Protein AF-A0A7C5SNJ4-F1 (afdb_monomer_lite)

Sequence (93 aa):
MHESEEALAKQPGEVVARPVPVSAEEEVIRKELEAIFLDLLASAQKLSYELATLEVKDNYTREELKDLLNAGRDVVANVKRMHKFLERHAKRR

Foldseek 3Di:
DDDDPPPPPDDPDPPPVDPDPQPPVNVVLVVLLVVLVVQLVVLVVQLVVLVVPQDDDPDDDCVSCVSNVVSVVSNVVSVVVNVVSCVVVVVVD

Secondary structure (DSSP, 8-state):
-----------------PPP---HHHHHHHHHHHHHHHHHHHHHHHHHHHHHH----S---TTTTHHHHHHHHHHHHHHHHHHHHHHHHGGG-

pLDDT: mean 84.14, std 19.25, range [41.75, 98.56]

Radius of gyration: 25.73 Å; chains: 1; bounding box: 78×56×42 Å

Structure (mmCIF, N/CA/C/O backbone):
data_AF-A0A7C5SNJ4-F1
#
_entry.id   AF-A0A7C5SNJ4-F1
#
loop_
_atom_site.group_PDB
_atom_site.id
_atom_site.type_symbol
_atom_site.label_atom_id
_atom_site.label_alt_id
_atom_site.la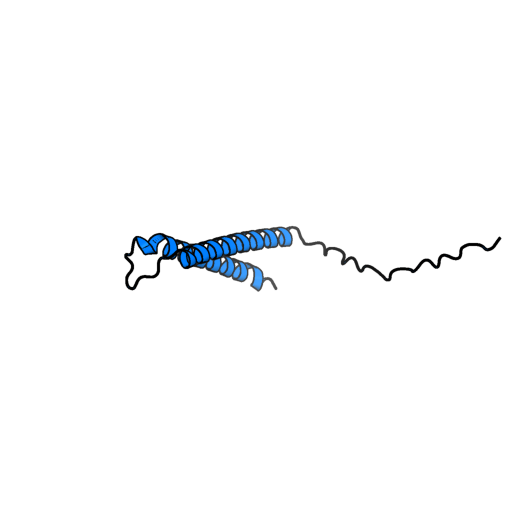bel_comp_id
_atom_site.label_asym_id
_atom_site.label_entity_id
_atom_site.label_seq_id
_atom_site.pdbx_PDB_ins_code
_atom_site.Cartn_x
_atom_site.Cartn_y
_atom_site.Cartn_z
_atom_site.occupancy
_atom_site.B_iso_or_equiv
_atom_site.auth_seq_id
_atom_site.auth_comp_id
_atom_site.auth_asym_id
_atom_site.auth_atom_id
_atom_site.pdbx_PDB_model_num
ATOM 1 N N . MET A 1 1 ? 56.271 -46.524 9.628 1.00 45.72 1 MET A N 1
ATOM 2 C CA . MET A 1 1 ? 56.337 -45.780 8.356 1.00 45.72 1 MET A CA 1
ATOM 3 C C . MET A 1 1 ? 55.186 -46.273 7.493 1.00 45.72 1 MET A C 1
ATOM 5 O O . MET A 1 1 ? 55.377 -47.176 6.697 1.00 45.72 1 MET A O 1
ATOM 9 N N . HIS A 1 2 ? 53.980 -45.769 7.744 1.00 41.75 2 HIS A N 1
ATOM 10 C CA . HIS A 1 2 ? 52.856 -45.914 6.825 1.00 41.75 2 HIS A CA 1
ATOM 11 C C . HIS A 1 2 ? 52.304 -44.513 6.637 1.00 41.75 2 HIS A C 1
ATOM 13 O O . HIS A 1 2 ? 51.865 -43.877 7.593 1.00 41.75 2 HIS A O 1
ATOM 19 N N . GLU A 1 3 ? 52.534 -44.017 5.430 1.00 44.62 3 GLU A N 1
ATOM 20 C CA . GLU A 1 3 ? 52.228 -42.676 4.976 1.00 44.62 3 GLU A CA 1
ATOM 21 C C . GLU A 1 3 ? 50.717 -42.493 4.853 1.00 44.62 3 GLU A C 1
ATOM 23 O O . GLU A 1 3 ? 49.975 -43.398 4.473 1.00 44.62 3 GLU A O 1
ATOM 28 N N . SER A 1 4 ? 50.289 -41.299 5.237 1.00 49.38 4 SER A N 1
ATOM 29 C CA . SER A 1 4 ? 48.927 -40.800 5.201 1.00 49.38 4 SER A CA 1
ATOM 30 C C . SER A 1 4 ? 48.464 -40.595 3.756 1.00 49.38 4 SER A C 1
ATOM 32 O O . SER A 1 4 ? 48.886 -39.642 3.107 1.00 49.38 4 SER A O 1
ATOM 34 N N . GLU A 1 5 ? 47.552 -41.431 3.262 1.00 46.47 5 GLU A N 1
ATOM 35 C CA . GLU A 1 5 ? 46.740 -41.107 2.083 1.00 46.47 5 GLU A CA 1
ATOM 36 C C . GLU A 1 5 ? 45.385 -40.565 2.545 1.00 46.47 5 GLU A C 1
ATOM 38 O O . GLU A 1 5 ? 44.373 -41.262 2.622 1.00 46.47 5 GLU A O 1
ATOM 43 N N . GLU A 1 6 ? 45.383 -39.282 2.897 1.00 51.81 6 GLU A N 1
ATOM 44 C CA . GLU A 1 6 ? 44.163 -38.505 3.066 1.00 51.81 6 GLU A CA 1
ATOM 45 C C . GLU A 1 6 ? 43.600 -38.229 1.665 1.00 51.81 6 GLU A C 1
ATOM 47 O O . GLU A 1 6 ? 44.075 -37.369 0.920 1.00 51.81 6 GLU A O 1
ATOM 52 N N . ALA A 1 7 ? 42.627 -39.047 1.261 1.00 47.88 7 ALA A N 1
ATOM 53 C CA . ALA A 1 7 ? 41.924 -38.914 -0.004 1.00 47.88 7 ALA A CA 1
ATOM 54 C C . ALA A 1 7 ? 41.194 -37.561 -0.052 1.00 47.88 7 ALA A C 1
ATOM 56 O O . ALA A 1 7 ? 40.108 -37.388 0.501 1.00 47.88 7 ALA A O 1
ATOM 57 N N . LEU A 1 8 ? 41.818 -36.598 -0.731 1.00 45.66 8 LEU A N 1
ATOM 58 C CA . LEU A 1 8 ? 41.294 -35.270 -1.016 1.00 45.66 8 LEU A CA 1
ATOM 59 C C . LEU A 1 8 ? 40.029 -35.393 -1.883 1.00 45.66 8 LEU A C 1
ATOM 61 O O . LEU A 1 8 ? 40.086 -35.449 -3.115 1.00 45.66 8 LEU A O 1
ATOM 65 N N . ALA A 1 9 ? 38.871 -35.460 -1.228 1.00 48.16 9 ALA A N 1
ATOM 66 C CA . ALA A 1 9 ? 37.569 -35.415 -1.870 1.00 48.16 9 ALA A CA 1
ATOM 67 C C . ALA A 1 9 ? 37.405 -34.067 -2.593 1.00 48.16 9 ALA A C 1
ATOM 69 O O . ALA A 1 9 ? 37.124 -33.035 -1.984 1.00 48.16 9 ALA A O 1
ATOM 70 N N . LYS A 1 10 ? 37.597 -34.075 -3.916 1.00 52.81 10 LYS A N 1
ATOM 71 C CA . LYS A 1 10 ? 37.240 -32.965 -4.804 1.00 52.81 10 LYS A CA 1
ATOM 72 C C . LYS A 1 10 ? 35.732 -32.732 -4.700 1.00 52.81 10 LYS A C 1
ATOM 74 O O . LYS A 1 10 ? 34.951 -33.507 -5.248 1.00 52.81 10 LYS A O 1
ATOM 79 N N . GLN A 1 11 ? 35.328 -31.674 -4.001 1.00 55.03 11 GLN A N 1
ATOM 80 C CA . GLN A 1 11 ? 33.949 -31.193 -4.045 1.00 55.03 11 GLN A CA 1
ATOM 81 C C . GLN A 1 11 ? 33.594 -30.838 -5.501 1.00 55.03 11 GLN A C 1
ATOM 83 O O . GLN A 1 11 ? 34.365 -30.127 -6.157 1.00 55.03 11 GLN A O 1
ATOM 88 N N . PRO A 1 12 ? 32.473 -31.336 -6.049 1.00 48.81 12 PRO A N 1
ATOM 89 C CA . PRO A 1 12 ? 32.068 -30.989 -7.396 1.00 48.81 12 PRO A CA 1
ATOM 90 C C . PRO A 1 12 ? 31.502 -29.568 -7.395 1.00 48.81 12 PRO A C 1
ATOM 92 O O . PRO A 1 12 ? 30.450 -29.313 -6.823 1.00 48.81 12 PRO A O 1
ATOM 95 N N . GLY A 1 13 ? 32.235 -28.671 -8.055 1.00 48.88 13 GLY A N 1
ATOM 96 C CA . GLY A 1 13 ? 31.714 -27.512 -8.776 1.00 48.88 13 GLY A CA 1
ATOM 97 C C . GLY A 1 13 ? 30.583 -26.751 -8.098 1.00 48.88 13 GLY A C 1
ATOM 98 O O . GLY A 1 13 ? 29.422 -26.889 -8.478 1.00 48.88 13 GLY A O 1
ATOM 99 N N . GLU A 1 14 ? 30.947 -25.857 -7.186 1.00 48.22 14 GLU A N 1
ATOM 100 C CA . GLU A 1 14 ? 30.155 -24.667 -6.916 1.00 48.22 14 GLU A CA 1
ATOM 101 C C . GLU A 1 14 ? 30.029 -23.906 -8.246 1.00 48.22 14 GLU A C 1
ATOM 103 O O . GLU A 1 14 ? 30.950 -23.221 -8.699 1.00 48.22 14 GLU A O 1
ATOM 108 N N . VAL A 1 15 ? 28.910 -24.099 -8.948 1.00 55.50 15 VAL A N 1
ATOM 109 C CA . VAL A 1 15 ? 28.533 -23.249 -10.075 1.00 55.50 15 VAL A CA 1
ATOM 110 C C . VAL A 1 15 ? 28.146 -21.915 -9.453 1.00 55.50 15 VAL A C 1
ATOM 112 O O . VAL A 1 15 ? 26.971 -21.620 -9.254 1.00 55.50 15 VAL A O 1
ATOM 115 N N . VAL A 1 16 ? 29.155 -21.124 -9.082 1.00 57.25 16 VAL A N 1
ATOM 116 C CA . VAL A 1 16 ? 28.991 -19.712 -8.763 1.00 57.25 16 VAL A CA 1
ATOM 117 C C . VAL A 1 16 ? 28.444 -19.105 -10.044 1.00 57.25 16 VAL A C 1
ATOM 119 O O . VAL A 1 16 ? 29.188 -18.871 -11.001 1.00 57.25 16 VAL A O 1
ATOM 122 N N . ALA A 1 17 ? 27.120 -18.966 -10.112 1.00 58.50 17 ALA A N 1
ATOM 123 C CA . ALA A 1 17 ? 26.447 -18.279 -11.193 1.00 58.50 17 ALA A CA 1
ATOM 124 C C . ALA A 1 17 ? 27.116 -16.909 -11.293 1.00 58.50 17 ALA A C 1
ATOM 126 O O . ALA A 1 17 ? 26.958 -16.067 -10.409 1.00 58.50 17 ALA A O 1
ATOM 127 N N . ARG A 1 18 ? 27.961 -16.725 -12.315 1.00 59.88 18 ARG A N 1
ATOM 128 C CA . ARG A 1 18 ? 28.621 -15.444 -12.548 1.00 59.88 18 ARG A CA 1
ATOM 129 C C . ARG A 1 18 ? 27.504 -14.402 -12.606 1.00 59.88 18 ARG A C 1
ATOM 131 O O . ARG A 1 18 ? 26.560 -14.624 -13.369 1.00 59.88 18 ARG A O 1
ATOM 138 N N . PRO A 1 19 ? 27.563 -13.319 -11.813 1.00 59.78 19 PRO A N 1
ATOM 139 C CA . PRO A 1 19 ? 26.560 -12.274 -11.903 1.00 59.78 19 PRO A CA 1
ATOM 140 C C . PRO A 1 19 ? 26.528 -11.805 -13.356 1.00 59.78 19 PRO A C 1
ATOM 142 O O . PRO A 1 19 ? 27.550 -11.392 -13.908 1.00 59.78 19 PRO A O 1
ATOM 145 N N . VAL A 1 20 ? 25.372 -11.966 -14.001 1.00 64.00 20 VAL A N 1
ATOM 146 C CA . VAL A 1 20 ? 25.150 -11.450 -15.352 1.00 64.00 20 VAL A CA 1
ATOM 147 C C . VAL A 1 20 ? 25.431 -9.949 -15.275 1.00 64.00 20 VAL A C 1
ATOM 149 O O . VAL A 1 20 ? 24.894 -9.309 -14.369 1.00 64.00 20 VAL A O 1
ATOM 152 N N . PRO A 1 21 ? 26.294 -9.378 -16.131 1.00 62.75 21 PRO A N 1
ATOM 153 C CA . PRO A 1 21 ? 26.557 -7.948 -16.105 1.00 62.75 21 PRO A CA 1
ATOM 154 C C . PRO A 1 21 ? 25.269 -7.213 -16.477 1.00 62.75 21 PRO A C 1
ATOM 156 O O . PRO A 1 21 ? 24.872 -7.162 -17.637 1.00 62.75 21 PRO A O 1
ATOM 159 N N . VAL A 1 22 ? 24.602 -6.700 -15.450 1.00 67.88 22 VAL A N 1
ATOM 160 C CA . VAL A 1 22 ? 23.402 -5.872 -15.539 1.00 67.88 22 VAL A CA 1
ATOM 161 C C . VAL A 1 22 ? 23.828 -4.548 -16.158 1.00 67.88 22 VAL A C 1
ATOM 163 O O . VAL A 1 22 ? 24.802 -3.941 -15.703 1.00 67.88 22 VAL A O 1
ATOM 166 N N . SER A 1 23 ? 23.140 -4.093 -17.202 1.00 84.06 23 SER A N 1
ATOM 167 C CA . SER A 1 23 ? 23.463 -2.784 -17.776 1.00 84.06 23 SER A CA 1
ATOM 168 C C . SER A 1 23 ? 23.187 -1.668 -16.756 1.00 84.06 23 SER A C 1
ATOM 170 O O . SER A 1 23 ? 22.340 -1.810 -15.874 1.00 84.06 23 SER A O 1
ATOM 172 N N . ALA A 1 24 ? 23.868 -0.523 -16.874 1.00 86.06 24 ALA A N 1
ATOM 173 C CA . ALA A 1 24 ? 23.599 0.620 -15.995 1.00 86.06 24 ALA A CA 1
ATOM 174 C C . ALA A 1 24 ? 22.116 1.050 -16.035 1.00 86.06 24 ALA A C 1
ATOM 176 O O . ALA A 1 24 ? 21.572 1.489 -15.025 1.00 86.06 24 ALA A O 1
ATOM 177 N N . GLU A 1 25 ? 21.449 0.873 -17.180 1.00 87.19 25 GLU A N 1
ATOM 178 C CA . GLU A 1 25 ? 20.015 1.119 -17.333 1.00 87.19 25 GLU A CA 1
ATOM 179 C C . GLU A 1 25 ? 19.167 0.102 -16.552 1.00 87.19 25 GLU A C 1
ATOM 181 O O . GLU A 1 25 ? 18.245 0.487 -15.836 1.00 87.19 25 GLU A O 1
ATOM 186 N N . GLU A 1 26 ? 19.494 -1.189 -16.626 1.00 87.56 26 GLU A N 1
ATOM 187 C CA . GLU A 1 26 ? 18.789 -2.231 -15.871 1.00 87.56 26 GLU A CA 1
ATOM 188 C C . GLU A 1 26 ? 18.944 -2.059 -14.354 1.00 87.56 26 GLU A C 1
ATOM 190 O O . GLU A 1 26 ? 18.009 -2.343 -13.605 1.00 87.56 26 GLU A O 1
ATOM 195 N N . GLU A 1 27 ? 20.089 -1.553 -13.891 1.00 91.19 27 GLU A N 1
ATOM 196 C CA . GLU A 1 27 ? 20.313 -1.254 -12.475 1.00 91.19 27 GLU A CA 1
ATOM 197 C C . GLU A 1 27 ? 19.428 -0.096 -11.990 1.00 91.19 27 GLU A C 1
ATOM 199 O O . GLU A 1 27 ? 18.854 -0.157 -10.902 1.00 91.19 27 GLU A O 1
ATOM 204 N N . VAL A 1 28 ? 19.255 0.944 -12.813 1.00 92.19 28 VAL A N 1
ATOM 205 C CA . VAL A 1 28 ? 18.329 2.049 -12.516 1.00 92.19 28 VAL A CA 1
ATOM 206 C C . VAL A 1 28 ? 16.887 1.543 -12.455 1.00 92.19 28 VAL A C 1
ATOM 208 O O . VAL A 1 28 ? 16.171 1.855 -11.504 1.00 92.19 28 VAL A O 1
ATOM 211 N N . ILE A 1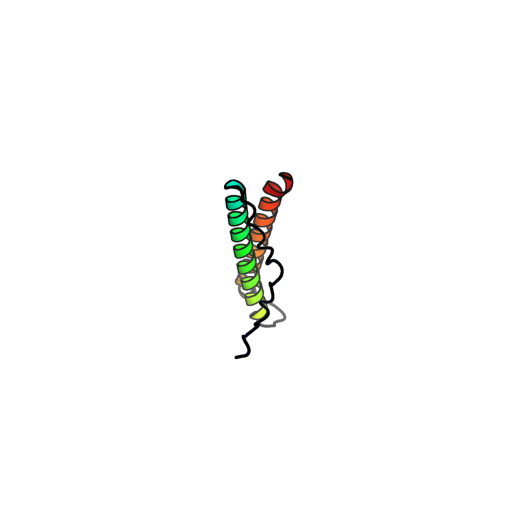 29 ? 16.478 0.714 -13.421 1.00 92.88 29 ILE A N 1
ATOM 212 C CA . ILE A 1 29 ? 15.139 0.106 -13.460 1.00 92.88 29 ILE A CA 1
ATOM 213 C C . ILE A 1 29 ? 14.907 -0.774 -12.224 1.00 92.88 29 ILE A C 1
ATOM 215 O O . ILE A 1 29 ? 13.832 -0.720 -11.624 1.00 92.88 29 ILE A O 1
ATOM 219 N N . ARG A 1 30 ? 15.910 -1.559 -11.807 1.00 92.69 30 ARG A N 1
ATOM 220 C CA . ARG A 1 30 ? 15.830 -2.391 -10.599 1.00 92.69 30 ARG A CA 1
ATOM 221 C C . ARG A 1 30 ? 15.624 -1.545 -9.348 1.00 92.69 30 ARG A C 1
ATOM 223 O O . ARG A 1 30 ? 14.734 -1.860 -8.567 1.00 92.69 30 ARG A O 1
ATOM 230 N N . LYS A 1 31 ? 16.404 -0.476 -9.172 1.00 96.06 31 LYS A N 1
ATOM 231 C CA . LYS A 1 31 ? 16.280 0.418 -8.010 1.00 96.06 31 LYS A CA 1
ATOM 232 C C . LYS A 1 31 ? 14.924 1.111 -7.957 1.00 96.06 31 LYS A C 1
ATOM 234 O O . LYS A 1 31 ? 14.352 1.253 -6.880 1.00 96.06 31 LYS A O 1
ATOM 239 N N . GLU A 1 32 ? 14.389 1.521 -9.106 1.00 95.56 32 GLU A N 1
ATOM 240 C CA . GLU A 1 32 ? 13.038 2.080 -9.171 1.00 95.56 32 GLU A CA 1
ATOM 241 C C . GLU A 1 32 ? 11.982 1.041 -8.760 1.00 95.56 32 GLU A C 1
ATOM 243 O O . GLU A 1 32 ? 11.107 1.352 -7.951 1.00 95.56 32 GLU A O 1
ATOM 248 N N . LEU A 1 33 ? 12.083 -0.196 -9.260 1.00 95.75 33 LEU A N 1
ATOM 249 C CA . LEU A 1 33 ? 11.185 -1.287 -8.874 1.00 95.75 33 LEU A CA 1
ATOM 250 C C . LEU A 1 33 ? 11.268 -1.593 -7.373 1.00 95.75 33 LEU A C 1
ATOM 252 O O . LEU A 1 33 ? 10.233 -1.739 -6.726 1.00 95.75 33 LEU A O 1
ATOM 256 N N . GLU A 1 34 ? 12.480 -1.682 -6.829 1.00 97.00 34 GLU A N 1
ATOM 257 C CA . GLU A 1 34 ? 12.726 -1.947 -5.411 1.00 97.00 34 GLU A CA 1
ATOM 258 C C . GLU A 1 34 ? 12.104 -0.860 -4.531 1.00 97.00 34 GLU A C 1
ATOM 260 O O . GLU A 1 34 ? 11.375 -1.176 -3.593 1.00 97.00 34 GLU A O 1
ATOM 265 N N . ALA A 1 35 ? 12.290 0.415 -4.883 1.00 97.88 35 ALA A N 1
ATOM 266 C CA . ALA A 1 35 ? 11.670 1.524 -4.164 1.00 97.88 35 ALA A CA 1
ATOM 267 C C . ALA A 1 35 ? 10.134 1.435 -4.179 1.00 97.88 35 ALA A C 1
ATOM 269 O O . ALA A 1 35 ? 9.499 1.543 -3.133 1.00 97.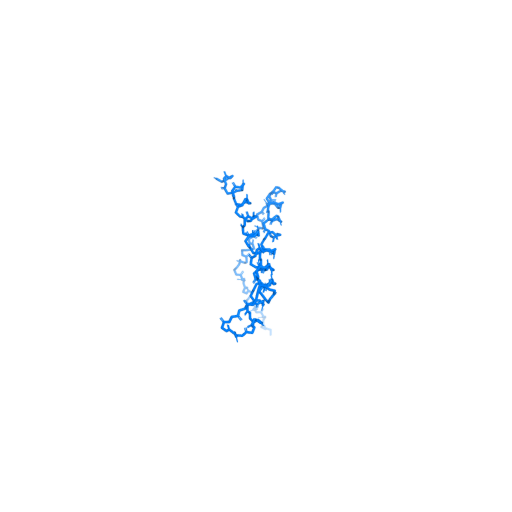88 35 ALA A O 1
ATOM 270 N N . ILE A 1 36 ? 9.524 1.176 -5.344 1.00 97.50 36 ILE A N 1
ATOM 271 C CA . ILE A 1 36 ? 8.063 1.015 -5.451 1.00 97.50 36 ILE A CA 1
ATOM 272 C C . ILE A 1 36 ? 7.580 -0.176 -4.614 1.00 97.50 36 ILE A C 1
ATOM 274 O O . ILE A 1 36 ? 6.520 -0.105 -3.990 1.00 97.50 36 ILE A O 1
ATOM 278 N N . PHE A 1 37 ? 8.332 -1.276 -4.610 1.00 97.38 37 PHE A N 1
ATOM 279 C CA . PHE A 1 37 ? 7.992 -2.463 -3.835 1.00 97.38 37 PHE A CA 1
ATOM 280 C C . PHE A 1 37 ? 8.037 -2.192 -2.329 1.00 97.38 37 PHE A C 1
ATOM 282 O O . PHE A 1 37 ? 7.095 -2.552 -1.625 1.00 97.38 37 PHE A O 1
ATOM 289 N N . LEU A 1 38 ? 9.086 -1.523 -1.845 1.00 98.44 38 LEU A N 1
ATOM 290 C CA . LEU A 1 38 ? 9.211 -1.141 -0.439 1.00 98.44 38 LEU A CA 1
ATOM 291 C C . LEU A 1 38 ? 8.084 -0.193 -0.011 1.00 98.44 38 LEU A C 1
ATOM 293 O O . LEU A 1 38 ? 7.469 -0.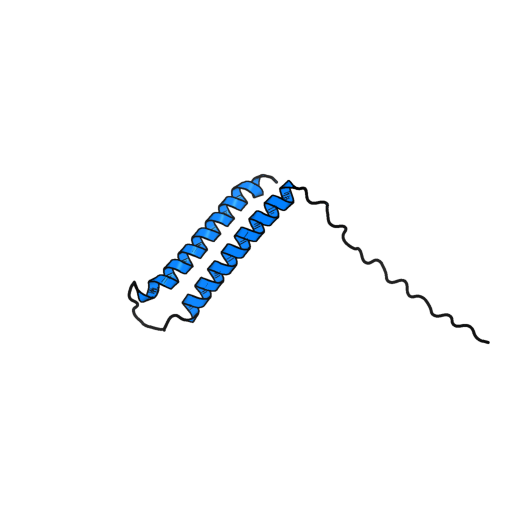422 1.030 1.00 98.44 38 LEU A O 1
ATOM 297 N N . ASP A 1 39 ? 7.749 0.801 -0.839 1.00 98.19 39 ASP A N 1
ATOM 298 C CA . ASP A 1 39 ? 6.629 1.717 -0.588 1.00 98.19 39 ASP A CA 1
ATOM 299 C C . ASP A 1 39 ? 5.297 0.950 -0.481 1.00 98.19 39 ASP A C 1
ATOM 301 O O . ASP A 1 39 ? 4.498 1.168 0.439 1.00 98.19 39 ASP A O 1
ATOM 305 N N . LEU A 1 40 ? 5.056 0.007 -1.401 1.00 98.31 40 LEU A N 1
ATOM 306 C CA . LEU A 1 40 ? 3.854 -0.822 -1.393 1.00 98.31 40 LEU A CA 1
ATOM 307 C C . LEU A 1 40 ? 3.790 -1.706 -0.142 1.00 98.31 40 LEU A C 1
ATOM 309 O O . LEU A 1 40 ? 2.756 -1.727 0.527 1.00 98.31 40 LEU A O 1
ATOM 313 N N . LEU A 1 41 ? 4.888 -2.383 0.200 1.00 98.38 41 LEU A N 1
ATOM 314 C CA . LEU A 1 41 ? 4.980 -3.229 1.388 1.00 98.38 41 LEU A CA 1
ATOM 315 C C . LEU A 1 41 ? 4.700 -2.428 2.664 1.00 98.38 41 LEU A C 1
ATOM 317 O O . LEU A 1 41 ? 3.858 -2.837 3.461 1.00 98.38 41 LEU A O 1
ATOM 321 N N . ALA A 1 42 ? 5.333 -1.265 2.821 1.00 98.38 42 ALA A N 1
ATOM 322 C CA . ALA A 1 42 ? 5.128 -0.395 3.975 1.00 98.38 42 ALA A CA 1
ATOM 323 C C . ALA A 1 42 ? 3.664 0.065 4.090 1.00 98.38 42 ALA A C 1
ATOM 325 O O . ALA A 1 42 ? 3.067 -0.001 5.166 1.00 98.38 42 ALA A O 1
ATOM 326 N N . SER A 1 43 ? 3.044 0.473 2.976 1.00 98.50 43 SER A N 1
ATOM 327 C CA . SER A 1 43 ? 1.629 0.871 2.979 1.00 98.50 43 SER A CA 1
ATOM 328 C C . SER A 1 43 ? 0.682 -0.288 3.316 1.00 98.50 43 SER A C 1
ATOM 330 O O . SER A 1 43 ? -0.280 -0.100 4.060 1.00 98.50 43 SER A O 1
ATOM 332 N N . ALA A 1 44 ? 0.975 -1.502 2.839 1.00 98.50 44 ALA A N 1
ATOM 333 C CA . ALA A 1 44 ? 0.185 -2.693 3.144 1.00 98.50 44 ALA A CA 1
ATOM 334 C C . ALA A 1 44 ? 0.325 -3.113 4.615 1.00 98.50 44 ALA A C 1
ATOM 336 O O . ALA A 1 44 ? -0.664 -3.490 5.245 1.00 98.50 44 ALA A O 1
ATOM 337 N N . GLN A 1 45 ? 1.528 -3.002 5.183 1.00 98.50 45 GLN A N 1
ATOM 338 C CA . GLN A 1 45 ? 1.768 -3.230 6.608 1.00 98.50 45 GLN A CA 1
ATOM 339 C C . GLN A 1 45 ? 0.997 -2.230 7.469 1.00 98.50 45 GLN A C 1
ATOM 341 O O . GLN A 1 45 ? 0.328 -2.642 8.412 1.00 98.50 45 GLN A O 1
ATOM 346 N N . LYS A 1 46 ? 1.019 -0.940 7.110 1.00 98.44 46 LYS A N 1
ATOM 347 C CA . LYS A 1 46 ? 0.232 0.094 7.795 1.00 98.44 46 LYS A CA 1
ATOM 348 C C . LYS A 1 46 ? -1.262 -0.219 7.748 1.00 98.44 46 LYS A C 1
ATOM 350 O O . LYS A 1 46 ? -1.905 -0.229 8.786 1.00 98.44 46 LYS A O 1
ATOM 355 N N . LEU A 1 47 ? -1.806 -0.549 6.574 1.00 98.50 47 LEU A N 1
ATOM 356 C CA . LEU A 1 47 ? -3.211 -0.951 6.453 1.00 98.50 47 LEU A CA 1
ATOM 357 C C . LEU A 1 47 ? -3.535 -2.173 7.326 1.00 98.50 47 LEU A C 1
ATOM 359 O O . LEU A 1 47 ? -4.571 -2.203 7.983 1.00 98.50 47 LEU A O 1
ATOM 363 N N . SER A 1 48 ? -2.642 -3.163 7.348 1.00 98.19 48 SER A N 1
ATOM 364 C CA . SER A 1 48 ? -2.807 -4.364 8.173 1.00 98.19 48 SER A CA 1
ATOM 365 C C . SER A 1 48 ? -2.809 -4.031 9.666 1.00 98.19 48 SER A C 1
ATOM 367 O O . SER A 1 48 ? -3.602 -4.601 10.408 1.00 98.19 48 SER A O 1
ATOM 369 N N . TYR A 1 49 ? -1.960 -3.093 10.095 1.00 98.06 49 TYR A N 1
ATOM 370 C CA . TYR A 1 49 ? -1.933 -2.592 11.466 1.00 98.06 49 TYR A CA 1
ATOM 371 C C . TYR A 1 49 ? -3.248 -1.897 11.830 1.00 98.06 49 TYR A C 1
ATOM 373 O O . TYR A 1 49 ? -3.886 -2.317 12.788 1.00 98.06 49 TYR A O 1
ATOM 381 N N . GLU A 1 50 ? -3.703 -0.930 11.025 1.00 97.44 50 GLU A N 1
ATOM 382 C CA . GLU A 1 50 ? -4.960 -0.209 11.282 1.00 97.44 50 GLU A CA 1
ATOM 383 C C . GLU A 1 50 ? -6.166 -1.157 11.354 1.00 97.44 50 GLU A C 1
ATOM 385 O O . GLU A 1 50 ? -7.038 -0.991 12.203 1.00 97.44 50 GLU A O 1
ATOM 390 N N . LEU A 1 51 ? -6.211 -2.183 10.494 1.00 96.12 51 LEU A N 1
ATOM 391 C CA . LEU A 1 51 ? -7.243 -3.224 10.548 1.00 96.12 51 LEU A CA 1
ATOM 392 C C . LEU A 1 51 ? -7.159 -4.061 11.827 1.00 96.12 51 LEU A C 1
ATOM 394 O O . LEU A 1 51 ? -8.189 -4.380 12.413 1.00 96.12 51 LEU A O 1
ATOM 398 N N . ALA A 1 52 ? -5.950 -4.435 12.247 1.00 96.50 52 ALA A N 1
ATOM 399 C CA . ALA A 1 52 ? -5.737 -5.261 13.431 1.00 96.50 52 ALA A CA 1
ATOM 400 C C . ALA A 1 52 ? -6.036 -4.512 14.739 1.00 96.50 52 ALA A C 1
ATOM 402 O O . ALA A 1 52 ? -6.418 -5.142 15.724 1.00 96.50 52 ALA A O 1
ATOM 403 N N . THR A 1 53 ? -5.865 -3.188 14.759 1.00 95.06 53 THR A N 1
ATOM 404 C CA . THR A 1 53 ? -6.121 -2.341 15.932 1.00 95.06 53 THR A CA 1
ATOM 405 C C . THR A 1 53 ? -7.508 -1.705 15.940 1.00 95.06 53 THR A C 1
ATOM 407 O O . THR A 1 53 ? -7.845 -1.010 16.897 1.00 95.06 53 THR A O 1
ATOM 410 N N . LEU A 1 54 ? -8.317 -1.916 14.899 1.00 94.69 54 LEU A N 1
ATOM 411 C CA . LEU A 1 54 ? -9.670 -1.379 14.843 1.00 94.69 54 LEU A CA 1
ATOM 412 C C . LEU A 1 54 ? -10.558 -2.075 15.885 1.00 94.69 54 LEU A C 1
ATOM 414 O O . LEU A 1 54 ? -10.776 -3.285 15.831 1.00 94.69 54 LEU A O 1
ATOM 418 N N . GLU A 1 55 ? -11.103 -1.301 16.825 1.00 92.56 55 GLU A N 1
ATOM 419 C CA . GLU A 1 55 ? -12.047 -1.813 17.824 1.00 92.56 55 GLU A CA 1
ATOM 420 C C . GLU A 1 55 ? -13.291 -2.384 17.143 1.00 92.56 55 GLU A C 1
ATOM 422 O O . GLU A 1 55 ? -13.880 -1.708 16.307 1.00 92.56 55 GLU A O 1
ATOM 427 N N . VAL A 1 56 ? -13.734 -3.586 17.513 1.00 91.75 56 VAL A N 1
ATOM 428 C CA . VAL A 1 56 ? -14.920 -4.222 16.915 1.00 91.75 56 VAL A CA 1
ATOM 429 C C . VAL A 1 56 ? -16.192 -3.521 17.397 1.00 91.75 56 VAL A C 1
ATOM 431 O O . VAL A 1 56 ? -16.515 -3.569 18.585 1.00 91.75 56 VAL A O 1
ATOM 434 N N . LYS A 1 57 ? -16.920 -2.876 16.478 1.00 93.62 57 LYS A N 1
ATOM 435 C CA . LYS A 1 57 ? -18.182 -2.166 16.742 1.00 93.62 57 LYS A CA 1
ATOM 436 C C . LYS A 1 57 ? -19.131 -2.293 15.550 1.00 93.62 57 LYS A C 1
ATOM 438 O O . LYS A 1 57 ? -18.685 -2.434 14.415 1.00 93.62 57 LYS A O 1
ATOM 443 N N . ASP A 1 58 ? -20.433 -2.169 15.801 1.00 92.38 58 ASP A N 1
ATOM 444 C CA . ASP A 1 58 ? -21.455 -2.240 14.743 1.00 92.38 58 ASP A CA 1
ATOM 445 C C . ASP A 1 58 ? -21.483 -0.994 13.847 1.00 92.38 58 ASP A C 1
ATOM 447 O O . ASP A 1 58 ? -21.861 -1.069 12.680 1.00 92.38 58 ASP A O 1
ATOM 451 N N . ASN A 1 59 ? -21.097 0.167 14.387 1.00 94.50 59 ASN A N 1
ATOM 452 C CA . ASN A 1 59 ? -21.090 1.434 13.666 1.00 94.50 59 ASN A CA 1
ATOM 453 C C . ASN A 1 59 ? -19.810 2.205 13.973 1.00 94.50 59 ASN A C 1
ATOM 455 O O . ASN A 1 59 ? -19.426 2.332 15.135 1.00 94.50 5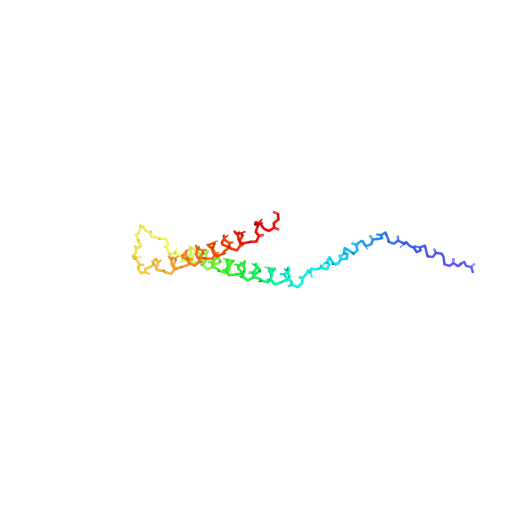9 ASN A O 1
ATOM 459 N N . TYR A 1 60 ? -19.209 2.773 12.930 1.00 95.25 60 TYR A N 1
ATOM 460 C CA . TYR A 1 60 ? -18.062 3.663 13.042 1.00 95.25 60 TYR A CA 1
ATOM 461 C C . TYR A 1 60 ? -18.415 5.043 12.515 1.00 95.25 60 TYR A C 1
ATOM 463 O O . TYR A 1 60 ? -19.084 5.198 11.488 1.00 95.25 60 TYR A O 1
ATOM 471 N N . THR A 1 61 ? -17.900 6.060 13.185 1.00 96.19 61 THR A N 1
ATOM 472 C CA . THR A 1 61 ? -17.865 7.409 12.644 1.00 96.19 61 THR A CA 1
ATOM 473 C C . THR A 1 61 ? -16.784 7.525 11.570 1.00 96.19 61 THR A C 1
ATOM 475 O O . THR A 1 61 ? -15.823 6.758 11.498 1.00 96.19 61 THR A O 1
ATOM 478 N N . ARG A 1 62 ? -16.912 8.541 10.713 1.00 94.19 62 ARG A N 1
ATOM 479 C CA . ARG A 1 62 ? -15.902 8.833 9.687 1.00 94.19 62 ARG A CA 1
ATOM 480 C C . ARG A 1 62 ? -14.529 9.148 10.287 1.00 94.19 62 ARG A C 1
ATOM 482 O O . ARG A 1 62 ? -13.520 8.880 9.642 1.00 94.19 62 ARG A O 1
ATOM 489 N N . GLU A 1 63 ? -14.505 9.762 11.465 1.00 95.31 63 GLU A N 1
ATOM 490 C CA . GLU A 1 63 ? -13.270 10.140 12.148 1.00 95.31 63 GLU A CA 1
ATOM 491 C C . GLU A 1 63 ? -12.535 8.906 12.678 1.00 95.31 63 GLU A C 1
ATOM 493 O O . GLU A 1 63 ? -11.338 8.784 12.442 1.00 95.31 63 GLU A O 1
ATOM 498 N N . GLU A 1 64 ? -13.260 7.936 13.245 1.00 94.19 64 GLU A N 1
ATOM 499 C CA . GLU A 1 64 ? -12.697 6.645 13.674 1.00 94.19 64 GLU A CA 1
ATOM 500 C C . GLU A 1 64 ? -12.108 5.838 12.506 1.00 94.19 64 GLU A C 1
ATOM 502 O O . GLU A 1 64 ? -11.100 5.161 12.666 1.00 94.19 64 GLU A O 1
ATOM 507 N N . LEU A 1 65 ? -12.691 5.931 11.305 1.00 96.50 65 LEU A N 1
ATOM 508 C CA . LEU A 1 65 ? -12.181 5.229 10.118 1.00 96.50 65 LEU A CA 1
ATOM 509 C C . LEU A 1 65 ? -11.102 6.003 9.354 1.00 96.50 65 LEU A C 1
ATOM 511 O O . LEU A 1 65 ? -10.606 5.516 8.336 1.00 96.50 65 LEU A O 1
ATOM 515 N N . LYS A 1 66 ? -10.762 7.225 9.771 1.00 96.75 66 LYS A N 1
ATOM 516 C CA . LYS A 1 66 ? -9.924 8.132 8.979 1.00 96.75 66 LYS A CA 1
ATOM 517 C C . LYS A 1 66 ? -8.570 7.514 8.638 1.00 96.75 66 LYS A C 1
ATOM 519 O O . LYS A 1 66 ? -8.174 7.552 7.471 1.00 96.75 66 LYS A O 1
ATOM 524 N N . ASP A 1 67 ? -7.886 6.943 9.621 1.00 96.50 67 ASP A N 1
ATOM 525 C CA . ASP A 1 67 ? -6.529 6.424 9.440 1.00 96.50 67 ASP A CA 1
ATOM 526 C C . ASP A 1 67 ? -6.518 5.128 8.631 1.00 96.50 67 ASP A C 1
ATOM 528 O O . ASP A 1 67 ? -5.734 5.010 7.686 1.00 96.50 67 ASP A O 1
ATOM 532 N N . LEU A 1 68 ? -7.490 4.244 8.867 1.00 97.31 68 LEU A N 1
ATOM 533 C CA . LEU A 1 68 ? -7.725 3.059 8.046 1.00 97.31 68 LEU A CA 1
ATOM 534 C C . LEU A 1 68 ? -7.973 3.418 6.571 1.00 97.31 68 LEU A C 1
ATOM 536 O O . LEU A 1 68 ? -7.361 2.852 5.662 1.00 97.31 68 LEU A O 1
ATOM 540 N N . LEU A 1 69 ? -8.855 4.388 6.314 1.00 97.62 69 LEU A N 1
ATOM 541 C CA . LEU A 1 69 ? -9.172 4.839 4.958 1.00 97.62 69 LEU A CA 1
ATOM 542 C C . LEU A 1 69 ? -7.969 5.504 4.284 1.00 97.62 69 LEU A C 1
ATOM 544 O O . LEU A 1 69 ? -7.767 5.333 3.080 1.00 97.62 69 LEU A O 1
ATOM 548 N N . ASN A 1 70 ? -7.166 6.257 5.036 1.00 98.12 70 ASN A N 1
ATOM 549 C CA . ASN A 1 70 ? -5.935 6.847 4.523 1.00 98.12 70 ASN A CA 1
ATOM 550 C C . ASN A 1 70 ? -4.901 5.765 4.186 1.00 98.12 70 ASN A C 1
ATOM 552 O O . ASN A 1 70 ? -4.366 5.783 3.082 1.00 98.12 70 ASN A O 1
ATOM 556 N N . ALA A 1 71 ? -4.698 4.773 5.056 1.00 98.25 71 ALA A N 1
ATOM 557 C CA . ALA A 1 71 ? -3.814 3.642 4.778 1.00 98.25 71 ALA A CA 1
ATOM 558 C C . ALA A 1 71 ? -4.260 2.857 3.529 1.00 98.25 71 ALA A C 1
ATOM 560 O O . ALA A 1 71 ? -3.441 2.519 2.675 1.00 98.25 71 ALA A O 1
ATOM 561 N N . GLY A 1 72 ? -5.569 2.644 3.355 1.00 98.38 72 GLY A N 1
ATOM 562 C CA . GLY A 1 72 ? -6.117 2.033 2.141 1.00 98.38 72 GLY A CA 1
ATOM 563 C C . GLY A 1 72 ? -5.839 2.857 0.876 1.00 98.38 72 GLY A C 1
ATOM 564 O O . GLY A 1 72 ? -5.495 2.303 -0.170 1.00 98.38 72 GLY A O 1
ATOM 565 N N . ARG A 1 73 ? -5.932 4.190 0.958 1.00 98.44 73 ARG A N 1
ATOM 566 C CA . ARG A 1 73 ? -5.578 5.088 -0.158 1.00 98.44 73 ARG A CA 1
ATOM 567 C C . ARG A 1 73 ? -4.093 5.024 -0.498 1.00 98.44 73 ARG A C 1
ATOM 569 O O . ARG A 1 73 ? -3.774 5.003 -1.687 1.00 98.44 73 ARG A O 1
ATOM 576 N N . ASP A 1 74 ? -3.224 4.958 0.509 1.00 98.44 74 ASP A N 1
ATOM 577 C CA . ASP A 1 74 ? -1.774 4.837 0.330 1.00 98.44 74 ASP A CA 1
ATOM 578 C C . ASP A 1 74 ? -1.438 3.555 -0.456 1.00 98.44 74 ASP A C 1
ATOM 580 O O . ASP A 1 74 ? -0.728 3.608 -1.464 1.00 98.44 74 ASP A O 1
ATOM 584 N N . VAL A 1 75 ? -2.048 2.419 -0.086 1.00 98.56 75 VAL A N 1
ATOM 585 C CA . VAL A 1 75 ? -1.903 1.148 -0.820 1.00 98.56 75 VAL A CA 1
ATOM 586 C C . VAL A 1 75 ? -2.343 1.297 -2.277 1.00 98.56 75 VAL A C 1
ATOM 588 O O . VAL A 1 75 ? -1.597 0.950 -3.193 1.00 98.56 75 VAL A O 1
ATOM 591 N N . VAL A 1 76 ? -3.533 1.855 -2.525 1.00 98.50 76 VAL A N 1
ATOM 592 C CA . VAL A 1 76 ? -4.050 2.041 -3.893 1.00 98.50 76 VAL A CA 1
ATOM 593 C C . VAL A 1 76 ? -3.141 2.954 -4.722 1.00 98.50 76 VAL A C 1
ATOM 595 O O . VAL A 1 76 ? -2.935 2.705 -5.914 1.00 98.50 76 VAL A O 1
ATOM 598 N N . ALA A 1 77 ? -2.583 4.007 -4.124 1.00 98.38 77 ALA A N 1
ATOM 599 C CA . ALA A 1 77 ? -1.644 4.897 -4.798 1.00 98.38 77 ALA A CA 1
ATOM 600 C C . ALA A 1 77 ? -0.355 4.162 -5.207 1.00 98.38 77 ALA A C 1
ATOM 602 O O . ALA A 1 77 ? 0.077 4.281 -6.359 1.00 98.38 77 ALA A O 1
ATOM 603 N N . ASN A 1 78 ? 0.205 3.339 -4.318 1.00 98.25 78 ASN A N 1
ATOM 604 C CA . ASN A 1 78 ? 1.403 2.547 -4.601 1.00 98.25 78 ASN A CA 1
ATOM 605 C C . ASN A 1 78 ? 1.153 1.452 -5.647 1.00 98.25 78 ASN A C 1
ATOM 607 O O . ASN A 1 78 ? 1.964 1.277 -6.558 1.00 98.25 78 ASN A O 1
ATOM 611 N N . VAL A 1 79 ? -0.010 0.792 -5.617 1.00 98.25 79 VAL A N 1
ATOM 612 C CA . VAL A 1 79 ? -0.420 -0.154 -6.671 1.00 98.25 79 VAL A CA 1
ATOM 613 C C . VAL A 1 79 ? -0.505 0.542 -8.032 1.00 98.25 79 VAL A C 1
ATOM 615 O O . VAL A 1 79 ? 0.003 0.021 -9.025 1.00 98.25 79 VAL A O 1
ATOM 618 N N . LYS A 1 80 ? -1.080 1.752 -8.104 1.00 98.12 80 LYS A N 1
ATOM 619 C CA . LYS A 1 80 ? -1.111 2.542 -9.350 1.00 98.12 80 LYS A CA 1
ATOM 620 C C . LYS A 1 80 ? 0.291 2.893 -9.846 1.00 98.12 80 LYS A C 1
ATOM 622 O O . LYS A 1 80 ? 0.525 2.890 -11.054 1.00 98.12 80 LYS A O 1
ATOM 627 N N . ARG A 1 81 ? 1.224 3.200 -8.940 1.00 97.50 81 ARG A N 1
ATOM 628 C CA . ARG A 1 81 ? 2.624 3.481 -9.289 1.00 97.50 81 ARG A CA 1
ATOM 629 C C . ARG A 1 81 ? 3.315 2.242 -9.859 1.00 97.50 81 ARG A C 1
ATOM 631 O O . ARG A 1 81 ? 3.942 2.349 -10.911 1.00 97.50 81 ARG A O 1
ATOM 638 N N . MET A 1 82 ? 3.123 1.078 -9.236 1.00 97.12 82 MET A N 1
ATOM 639 C CA . MET A 1 82 ? 3.607 -0.208 -9.751 1.00 97.12 82 MET A CA 1
ATOM 640 C C . MET A 1 82 ? 3.023 -0.516 -11.132 1.00 97.12 82 MET A C 1
ATOM 642 O O . MET A 1 82 ? 3.762 -0.841 -12.056 1.00 97.12 82 MET A O 1
ATOM 646 N N . HIS A 1 83 ? 1.714 -0.335 -11.314 1.00 96.19 83 HIS A N 1
ATOM 647 C CA . HIS A 1 83 ? 1.062 -0.538 -12.606 1.00 96.19 83 HIS A CA 1
ATOM 648 C C . HIS A 1 83 ? 1.692 0.329 -13.709 1.00 96.19 83 HIS A C 1
ATOM 650 O O . HIS A 1 83 ? 2.115 -0.198 -14.733 1.00 96.19 83 HIS A O 1
ATOM 656 N N . LYS A 1 84 ? 1.860 1.637 -13.467 1.00 96.44 84 LYS A N 1
ATOM 657 C CA . LYS A 1 84 ? 2.514 2.554 -14.418 1.00 96.44 84 LYS A CA 1
ATOM 658 C C . LYS A 1 84 ? 3.979 2.203 -14.687 1.00 96.44 84 LYS A C 1
ATOM 660 O O . LYS A 1 84 ? 4.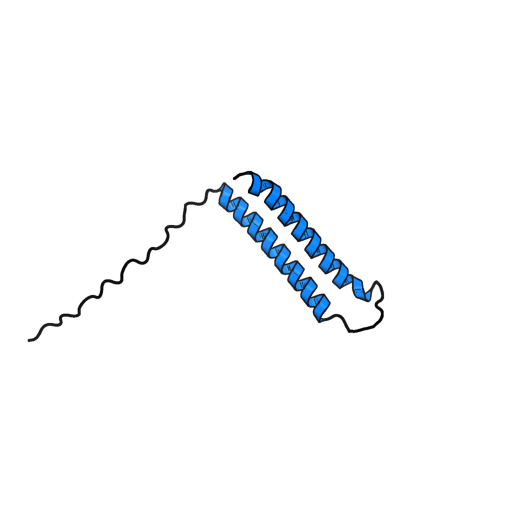486 2.447 -15.780 1.00 96.44 84 LYS A O 1
ATOM 665 N N . PHE A 1 85 ? 4.696 1.686 -13.691 1.00 95.69 85 PHE A N 1
ATOM 666 C CA . PHE A 1 85 ? 6.055 1.183 -13.885 1.00 95.69 85 PHE A CA 1
ATOM 667 C C . PHE A 1 85 ? 6.058 -0.016 -14.842 1.00 95.69 85 PHE A C 1
ATOM 669 O O . PHE A 1 85 ? 6.783 -0.006 -15.837 1.00 95.69 85 PHE A O 1
ATOM 676 N N . LEU A 1 86 ? 5.184 -0.996 -14.609 1.00 94.50 86 LEU A N 1
ATOM 677 C CA . LEU A 1 86 ? 5.042 -2.157 -15.483 1.00 94.50 86 LEU A CA 1
ATOM 678 C C . LEU A 1 86 ? 4.618 -1.754 -16.899 1.00 94.50 86 LEU A C 1
ATOM 680 O O . LEU A 1 86 ? 5.206 -2.240 -17.854 1.00 94.50 86 LEU A O 1
ATOM 684 N N . GLU A 1 87 ? 3.686 -0.816 -17.074 1.00 94.50 87 GLU A N 1
ATOM 685 C CA . GLU A 1 87 ? 3.307 -0.331 -18.411 1.00 94.50 87 GLU A CA 1
ATOM 686 C C . GLU A 1 87 ? 4.493 0.245 -19.202 1.00 94.50 87 GLU A C 1
ATOM 688 O O . GLU A 1 87 ? 4.573 0.048 -20.418 1.00 94.50 87 GLU A O 1
ATOM 693 N N . ARG A 1 88 ? 5.419 0.939 -18.525 1.00 93.31 88 ARG A N 1
ATOM 694 C CA . ARG A 1 88 ? 6.614 1.533 -19.146 1.00 93.31 88 ARG A CA 1
ATOM 695 C C . ARG A 1 88 ? 7.682 0.498 -19.495 1.00 93.31 88 ARG A C 1
ATOM 697 O O . ARG A 1 88 ? 8.299 0.608 -20.552 1.00 93.31 88 ARG A O 1
ATOM 704 N N . HIS A 1 89 ? 7.917 -0.480 -18.619 1.00 88.75 89 HIS A N 1
ATOM 705 C CA . HIS A 1 89 ? 9.058 -1.397 -18.739 1.00 88.75 89 HIS A CA 1
ATOM 706 C C . HIS A 1 89 ? 8.693 -2.794 -19.257 1.00 88.75 89 HIS A C 1
ATOM 708 O O . HIS A 1 89 ? 9.523 -3.424 -19.905 1.00 88.75 89 HIS A O 1
ATOM 714 N N . ALA A 1 90 ? 7.460 -3.272 -19.065 1.00 77.12 90 ALA A N 1
ATOM 715 C CA . ALA A 1 90 ? 7.023 -4.578 -19.569 1.00 77.12 90 ALA A CA 1
ATOM 716 C C . ALA A 1 90 ? 6.862 -4.597 -21.098 1.00 77.12 90 ALA A C 1
ATOM 718 O O . ALA A 1 90 ? 7.046 -5.642 -21.707 1.00 77.12 90 ALA A O 1
ATOM 719 N N . LYS A 1 91 ? 6.588 -3.444 -21.729 1.00 64.38 91 LYS A N 1
ATOM 720 C CA . LYS A 1 91 ? 6.532 -3.304 -23.199 1.00 64.38 91 LYS A CA 1
ATOM 721 C C . LYS A 1 91 ? 7.906 -3.280 -23.880 1.00 64.38 91 LYS A C 1
ATOM 723 O O . LYS A 1 91 ? 7.964 -3.260 -25.102 1.00 64.38 91 LYS A O 1
ATOM 728 N N . ARG A 1 92 ? 9.006 -3.219 -23.117 1.00 59.78 92 ARG A N 1
ATOM 729 C CA . ARG A 1 92 ? 10.378 -3.213 -23.659 1.00 59.78 92 ARG A CA 1
ATOM 730 C C . ARG A 1 92 ? 10.931 -4.623 -23.927 1.00 59.78 92 ARG A C 1
ATOM 732 O O . ARG A 1 92 ? 12.099 -4.732 -24.287 1.00 59.78 92 ARG A O 1
ATOM 739 N N . ARG A 1 93 ? 10.130 -5.674 -23.725 1.00 51.44 93 ARG A N 1
ATOM 740 C CA . ARG A 1 93 ? 10.474 -7.070 -24.021 1.00 51.44 93 ARG A CA 1
ATOM 741 C C . ARG A 1 93 ? 9.690 -7.593 -25.212 1.00 51.44 93 ARG A C 1
ATOM 743 O O . ARG A 1 93 ? 8.506 -7.210 -25.331 1.00 51.44 93 ARG A O 1
#